Protein AF-A0A9Q1JI20-F1 (afdb_monomer)

Sequence (167 aa):
MIVIVDGPMIGRFIEDSEAFNRYADERLDLIEQNRTHQAKSNEFMPLDCEDCDENRSEVVDREKFRVELRAAMAATAEAIGKTPVNIVVDEGSLMMKVYEGEVKQIEKEKEEKMKKIEMTIRKCGDDQEGGREINGEIVGLKKVKKKRSMKFLNCCACSGKYYADNS

Foldseek 3Di:
DKDKDALVLLVVCLVPVVLLLVLLVVVLVVVVVVVVVVVVVPPPDDDDDPPPPDPPPPSPDSVVSSVVVSVVSNVVSVVRHGPIDMDDDDPPRSVVVSRVVVVVVVVVVVVVVVVVVVVVVVVVVVVPPPDDDDDDDDDDDDDDDDDDDDDDDDDDDDDDDDDDDDD

Structure (mmCIF, N/CA/C/O backbone):
data_AF-A0A9Q1JI20-F1
#
_entry.id   AF-A0A9Q1JI20-F1
#
loop_
_atom_site.group_PDB
_atom_site.id
_atom_site.type_symbol
_atom_site.label_atom_id
_atom_site.label_alt_id
_atom_site.label_comp_id
_atom_site.label_asym_id
_atom_site.label_entity_id
_atom_site.label_seq_id
_atom_site.pdbx_PDB_ins_code
_atom_site.Cartn_x
_atom_site.Cartn_y
_atom_site.Cartn_z
_atom_site.occupancy
_atom_site.B_iso_or_equiv
_atom_site.auth_seq_id
_atom_site.auth_comp_id
_atom_site.auth_asym_id
_atom_site.auth_atom_id
_atom_site.pdbx_PDB_model_num
ATOM 1 N N . MET A 1 1 ? 8.315 -13.079 6.064 1.00 85.88 1 MET A N 1
ATOM 2 C CA . MET A 1 1 ? 7.340 -13.043 7.181 1.00 85.88 1 MET A CA 1
ATOM 3 C C . MET A 1 1 ? 5.919 -13.004 6.614 1.00 85.88 1 MET A C 1
ATOM 5 O O . MET A 1 1 ? 5.761 -12.492 5.518 1.00 85.88 1 MET A O 1
ATOM 9 N N . ILE A 1 2 ? 4.900 -13.561 7.280 1.00 88.81 2 ILE A N 1
ATOM 10 C CA . ILE A 1 2 ? 3.504 -13.521 6.788 1.00 88.81 2 ILE A CA 1
ATOM 11 C C . ILE A 1 2 ? 2.729 -12.433 7.537 1.00 88.81 2 ILE A C 1
ATOM 13 O O . ILE A 1 2 ? 2.757 -12.411 8.765 1.00 88.81 2 ILE A O 1
ATOM 17 N N . VAL A 1 3 ? 2.030 -11.567 6.803 1.00 90.75 3 VAL A N 1
ATOM 18 C CA . VAL A 1 3 ? 1.106 -10.550 7.332 1.00 90.75 3 VAL A CA 1
ATOM 19 C C . VAL A 1 3 ? -0.292 -10.744 6.763 1.00 90.75 3 VAL A C 1
ATOM 21 O O . VAL A 1 3 ? -0.461 -11.336 5.697 1.00 90.75 3 VAL A O 1
ATOM 24 N N . ILE A 1 4 ? -1.291 -10.230 7.479 1.00 90.81 4 ILE A N 1
ATOM 25 C CA . ILE A 1 4 ? -2.681 -10.198 7.026 1.00 90.81 4 ILE A CA 1
ATOM 26 C C . ILE A 1 4 ? -2.981 -8.791 6.528 1.00 90.81 4 ILE A C 1
ATOM 28 O O . ILE A 1 4 ? -2.767 -7.827 7.257 1.00 90.81 4 ILE A O 1
ATOM 32 N N . VAL A 1 5 ? -3.480 -8.685 5.302 1.00 91.19 5 VAL A N 1
ATOM 33 C CA . VAL A 1 5 ? -3.789 -7.409 4.648 1.00 91.19 5 VAL A CA 1
ATOM 34 C C . VAL A 1 5 ? -5.214 -7.453 4.110 1.00 91.19 5 VAL A C 1
ATOM 36 O O . VAL A 1 5 ? -5.672 -8.503 3.663 1.00 91.19 5 VAL A O 1
ATOM 39 N N . ASP A 1 6 ? -5.918 -6.325 4.148 1.00 92.69 6 ASP A N 1
ATOM 40 C CA . ASP A 1 6 ? -7.214 -6.149 3.494 1.00 92.69 6 ASP A CA 1
ATOM 41 C C . ASP A 1 6 ? -7.188 -4.980 2.489 1.00 92.69 6 ASP A C 1
ATOM 43 O O . ASP A 1 6 ? -6.207 -4.247 2.354 1.00 92.69 6 ASP A O 1
ATOM 47 N N . GLY A 1 7 ? -8.262 -4.836 1.719 1.00 92.69 7 GLY A N 1
ATOM 48 C CA . GLY A 1 7 ? -8.423 -3.764 0.742 1.00 92.69 7 GLY A CA 1
ATOM 49 C C . GLY A 1 7 ? -8.370 -2.364 1.359 1.00 92.69 7 GLY A C 1
ATOM 50 O O . GLY A 1 7 ? -7.593 -1.542 0.874 1.00 92.69 7 GLY A O 1
ATOM 51 N N . PRO A 1 8 ? -9.133 -2.062 2.431 1.00 93.69 8 PRO A N 1
ATOM 52 C CA . PRO A 1 8 ? -9.043 -0.782 3.132 1.00 93.69 8 PRO A CA 1
ATOM 53 C C . PRO A 1 8 ? -7.620 -0.409 3.550 1.00 93.69 8 PRO A C 1
ATOM 55 O O . PRO A 1 8 ? -7.233 0.749 3.416 1.00 93.69 8 PRO A O 1
ATOM 58 N N . MET A 1 9 ? -6.835 -1.382 4.004 1.00 91.94 9 MET A N 1
ATOM 59 C CA . MET A 1 9 ? -5.444 -1.185 4.378 1.00 91.94 9 MET A CA 1
ATOM 60 C C . MET A 1 9 ? -4.572 -0.739 3.203 1.00 91.94 9 MET A C 1
ATOM 62 O O . MET A 1 9 ? -3.837 0.246 3.293 1.00 91.94 9 MET A O 1
ATOM 66 N N . ILE A 1 10 ? -4.689 -1.430 2.069 1.00 91.62 10 ILE A N 1
ATOM 67 C CA . ILE A 1 10 ? -3.988 -1.050 0.837 1.00 91.62 10 ILE A CA 1
ATOM 68 C C . ILE A 1 10 ? -4.472 0.327 0.358 1.00 91.62 10 ILE A C 1
ATOM 70 O O . ILE A 1 10 ? -3.662 1.147 -0.068 1.00 91.62 10 ILE A O 1
ATOM 74 N N . GLY A 1 11 ? -5.771 0.613 0.474 1.00 92.50 11 GLY A N 1
ATOM 75 C CA . GLY A 1 11 ? -6.355 1.913 0.142 1.00 92.50 11 GLY A CA 1
ATOM 76 C C . GLY A 1 11 ? -5.734 3.057 0.944 1.00 92.50 11 GLY A C 1
ATOM 77 O O . GLY A 1 11 ? -5.222 4.006 0.352 1.00 92.50 11 GLY A O 1
ATOM 78 N N . ARG A 1 12 ? -5.677 2.925 2.276 1.00 91.75 12 ARG A N 1
ATOM 79 C CA . ARG A 1 12 ? -5.034 3.912 3.164 1.00 91.75 12 ARG A CA 1
ATOM 80 C C . ARG A 1 12 ? -3.565 4.133 2.818 1.00 91.75 12 ARG A C 1
ATOM 82 O O . ARG A 1 12 ? -3.084 5.260 2.867 1.00 91.75 12 ARG A O 1
ATOM 89 N N . PHE A 1 13 ? -2.859 3.071 2.435 1.00 91.44 13 PHE A N 1
ATOM 90 C CA . PHE A 1 13 ? -1.479 3.187 1.981 1.00 91.44 13 PHE A CA 1
ATOM 91 C C . PHE A 1 13 ? -1.345 3.993 0.679 1.00 91.44 13 PHE A C 1
ATOM 93 O O . PHE A 1 13 ? -0.464 4.840 0.572 1.00 91.44 13 PHE A O 1
ATOM 100 N N . ILE A 1 14 ? -2.213 3.755 -0.305 1.00 93.31 14 ILE A N 1
ATOM 101 C CA . ILE A 1 14 ? -2.174 4.457 -1.598 1.00 93.31 14 ILE A CA 1
ATOM 102 C C . ILE A 1 14 ? -2.481 5.957 -1.448 1.00 93.31 14 ILE A C 1
ATOM 104 O O . ILE A 1 14 ? -1.940 6.781 -2.201 1.00 93.31 14 ILE A O 1
ATOM 108 N N . GLU A 1 15 ? -3.359 6.300 -0.503 1.00 92.69 15 GLU A N 1
ATOM 109 C CA . GLU A 1 15 ? -3.735 7.678 -0.170 1.00 92.69 15 GLU A CA 1
ATOM 110 C C . GLU A 1 15 ? -2.560 8.477 0.419 1.00 92.69 15 GLU A C 1
ATOM 112 O O . GLU A 1 15 ? -2.422 9.671 0.126 1.00 92.69 15 GLU A O 1
ATOM 117 N N . ASP A 1 16 ? -1.667 7.826 1.172 1.00 92.31 16 ASP A N 1
ATOM 118 C CA . ASP A 1 16 ? -0.405 8.416 1.625 1.00 92.31 16 ASP A CA 1
ATOM 119 C C . ASP A 1 16 ? 0.571 8.556 0.446 1.00 92.31 16 ASP A C 1
ATOM 121 O O . ASP A 1 16 ? 1.403 7.694 0.156 1.00 92.31 16 ASP A O 1
ATOM 125 N N . SER A 1 17 ? 0.455 9.679 -0.264 1.00 93.12 17 SER A N 1
ATOM 126 C CA . SER A 1 17 ? 1.249 9.946 -1.465 1.00 93.12 17 SER A CA 1
ATOM 127 C C . SER A 1 17 ? 2.754 9.994 -1.199 1.00 93.12 17 SER A C 1
ATOM 129 O O . SER A 1 17 ? 3.521 9.631 -2.085 1.00 93.12 17 SER A O 1
ATOM 131 N N . GLU A 1 18 ? 3.199 10.410 -0.011 1.00 91.62 18 GLU A N 1
ATOM 132 C CA . GLU A 1 18 ? 4.629 10.444 0.313 1.00 91.62 18 GLU A CA 1
ATOM 133 C C . GLU A 1 18 ? 5.174 9.022 0.481 1.00 91.62 18 GLU A C 1
ATOM 135 O O . GLU A 1 18 ? 6.158 8.648 -0.167 1.00 91.62 18 GLU A O 1
ATOM 140 N N . ALA A 1 19 ? 4.508 8.206 1.305 1.00 89.38 19 ALA A N 1
ATOM 141 C CA . ALA A 1 19 ? 4.909 6.821 1.522 1.00 89.38 19 ALA A CA 1
ATOM 142 C C . ALA A 1 19 ? 4.810 5.993 0.233 1.00 89.38 19 ALA A C 1
ATOM 144 O O . ALA A 1 19 ? 5.714 5.202 -0.058 1.00 89.38 19 ALA A O 1
ATOM 145 N N . PHE A 1 20 ? 3.748 6.201 -0.550 1.00 92.69 20 PHE A N 1
ATOM 146 C CA . PHE A 1 20 ? 3.534 5.531 -1.826 1.00 92.69 20 PHE A CA 1
ATOM 147 C C . PHE A 1 20 ? 4.600 5.902 -2.862 1.00 92.69 20 PHE A C 1
ATOM 149 O O . PHE A 1 20 ? 5.185 5.010 -3.473 1.00 92.69 20 PHE A O 1
ATOM 156 N N . ASN A 1 21 ? 4.898 7.193 -3.044 1.00 93.06 21 ASN A N 1
ATOM 157 C CA . ASN A 1 21 ? 5.887 7.624 -4.035 1.00 93.06 21 ASN A CA 1
ATOM 158 C C . ASN A 1 21 ? 7.282 7.093 -3.698 1.00 93.06 21 ASN A C 1
ATOM 160 O O . ASN A 1 21 ? 7.968 6.594 -4.586 1.00 93.06 21 ASN A O 1
ATOM 164 N N . ARG A 1 22 ? 7.667 7.113 -2.415 1.00 91.44 22 ARG A N 1
ATOM 165 C CA . ARG A 1 22 ? 8.935 6.522 -1.970 1.00 91.44 22 ARG A CA 1
ATOM 166 C C . ARG A 1 22 ? 8.998 5.024 -2.279 1.00 91.44 22 ARG A C 1
ATOM 168 O O . ARG A 1 22 ? 9.996 4.557 -2.814 1.00 91.44 22 ARG A O 1
ATOM 175 N N . TYR A 1 23 ? 7.930 4.280 -1.989 1.00 90.31 23 TYR A N 1
ATOM 176 C CA . TYR A 1 23 ? 7.842 2.855 -2.324 1.00 90.31 23 TYR A CA 1
ATOM 177 C C . TYR A 1 23 ? 7.945 2.593 -3.828 1.00 90.31 23 TYR A C 1
ATOM 179 O O . TYR A 1 23 ? 8.649 1.675 -4.247 1.00 90.31 23 TYR A O 1
ATOM 187 N N . ALA A 1 24 ? 7.239 3.384 -4.637 1.00 91.62 24 ALA A N 1
ATOM 188 C CA . ALA A 1 24 ? 7.257 3.254 -6.085 1.00 91.62 24 ALA A CA 1
ATOM 189 C C . ALA A 1 24 ? 8.669 3.492 -6.637 1.00 91.62 24 ALA A C 1
ATOM 191 O O . ALA A 1 24 ? 9.152 2.694 -7.437 1.00 91.62 24 ALA A O 1
ATOM 192 N N . ASP A 1 25 ? 9.355 4.530 -6.159 1.00 91.38 25 ASP A N 1
ATOM 193 C CA . ASP A 1 25 ? 10.718 4.842 -6.584 1.00 91.38 25 ASP A CA 1
ATOM 194 C C . ASP A 1 25 ? 11.703 3.735 -6.186 1.00 91.38 25 ASP A C 1
ATOM 196 O O . ASP A 1 25 ? 12.430 3.235 -7.041 1.00 91.38 25 ASP A O 1
ATOM 200 N N . GLU A 1 26 ? 11.668 3.282 -4.927 1.00 89.50 26 GLU A N 1
ATOM 201 C CA . GLU A 1 26 ? 12.497 2.165 -4.447 1.00 89.50 26 GLU A CA 1
ATOM 202 C C . GLU A 1 26 ? 12.251 0.892 -5.271 1.00 89.50 26 GLU A C 1
ATOM 204 O O . GLU A 1 26 ? 13.182 0.165 -5.628 1.00 89.50 26 GLU A O 1
ATOM 209 N N . ARG A 1 27 ? 10.985 0.605 -5.602 1.00 88.81 27 ARG A N 1
ATOM 210 C CA . ARG A 1 27 ? 10.629 -0.576 -6.390 1.00 88.81 27 ARG A CA 1
ATOM 211 C C . ARG A 1 27 ? 11.113 -0.464 -7.830 1.00 88.81 27 ARG A C 1
ATOM 213 O O . ARG A 1 27 ? 11.550 -1.473 -8.386 1.00 88.81 27 ARG A O 1
ATOM 220 N N . LEU A 1 28 ? 11.036 0.726 -8.417 1.00 90.19 28 LEU A N 1
ATOM 221 C CA . LEU A 1 28 ? 11.516 0.981 -9.766 1.00 90.19 28 LEU A CA 1
ATOM 222 C C . LEU A 1 28 ? 13.039 0.851 -9.844 1.00 90.19 28 LEU A C 1
ATOM 224 O O . LEU A 1 28 ? 13.531 0.157 -10.731 1.00 90.19 28 LEU A O 1
ATOM 228 N N . ASP A 1 29 ? 13.767 1.396 -8.869 1.00 88.25 29 ASP A N 1
ATOM 229 C CA . ASP A 1 29 ? 15.228 1.290 -8.795 1.00 88.25 29 ASP A CA 1
ATOM 230 C C . ASP A 1 29 ? 15.682 -0.183 -8.758 1.00 88.25 29 ASP A C 1
ATOM 232 O O . ASP A 1 29 ? 16.620 -0.573 -9.455 1.00 88.25 29 ASP A O 1
ATOM 236 N N . LEU A 1 30 ? 14.977 -1.040 -8.007 1.00 84.38 30 LEU A N 1
ATOM 237 C CA . LEU A 1 30 ? 15.242 -2.486 -7.978 1.00 84.38 30 LEU A CA 1
ATOM 238 C C . LEU A 1 30 ? 14.984 -3.168 -9.333 1.00 84.38 30 LEU A C 1
ATOM 240 O O . LEU A 1 30 ? 15.706 -4.092 -9.715 1.00 84.38 30 LEU A O 1
ATOM 244 N N . ILE A 1 31 ? 13.947 -2.747 -10.062 1.00 85.00 31 ILE A N 1
ATOM 245 C CA . ILE A 1 31 ? 13.627 -3.285 -11.393 1.00 85.00 31 ILE A CA 1
ATOM 246 C C . ILE A 1 31 ? 14.697 -2.862 -12.408 1.00 85.00 31 ILE A C 1
ATOM 248 O O . ILE A 1 31 ? 15.160 -3.694 -13.193 1.00 85.00 31 ILE A O 1
ATOM 252 N N . GLU A 1 32 ? 15.120 -1.599 -12.374 1.00 83.25 32 GLU A N 1
ATOM 253 C CA . GLU A 1 32 ? 16.170 -1.063 -13.244 1.00 83.25 32 GLU A CA 1
ATOM 254 C C . GLU A 1 32 ? 17.520 -1.748 -12.988 1.00 83.25 32 GLU A C 1
ATOM 256 O O . GLU A 1 32 ? 18.173 -2.198 -13.934 1.00 83.25 32 GLU A O 1
ATOM 261 N N . GLN A 1 33 ? 17.903 -1.938 -11.720 1.00 79.50 33 GLN A N 1
ATOM 262 C CA . GLN A 1 33 ? 19.112 -2.684 -11.357 1.00 79.50 33 GLN A CA 1
ATOM 263 C C . GLN A 1 33 ? 19.078 -4.116 -11.907 1.00 79.50 33 GLN A C 1
ATOM 265 O O . GLN A 1 33 ? 20.016 -4.536 -12.585 1.00 79.50 33 GLN A O 1
ATOM 270 N N . ASN A 1 34 ? 17.978 -4.851 -11.725 1.00 74.50 34 ASN A N 1
ATOM 271 C CA . ASN A 1 34 ? 17.864 -6.220 -12.238 1.00 74.50 34 ASN A CA 1
ATOM 272 C C . ASN A 1 34 ? 17.947 -6.300 -13.773 1.00 74.50 34 ASN A C 1
ATOM 274 O O . ASN A 1 34 ? 18.604 -7.200 -14.303 1.00 74.50 34 ASN A O 1
ATOM 278 N N . ARG A 1 35 ? 17.354 -5.343 -14.500 1.00 70.25 35 ARG A N 1
ATOM 279 C CA . ARG A 1 35 ? 17.467 -5.268 -15.969 1.00 70.25 35 ARG A CA 1
ATOM 280 C C . ARG A 1 35 ? 18.911 -5.074 -16.427 1.00 70.25 35 ARG A C 1
ATOM 282 O O . ARG A 1 35 ? 19.358 -5.753 -17.351 1.00 70.25 35 ARG A O 1
ATOM 289 N N . THR A 1 36 ? 19.666 -4.205 -15.754 1.00 62.22 36 THR A N 1
ATOM 290 C CA . THR A 1 36 ? 21.077 -3.958 -16.105 1.00 62.22 36 THR A CA 1
ATOM 291 C C . THR A 1 36 ? 21.972 -5.179 -15.865 1.00 62.22 36 THR A C 1
ATOM 293 O O . THR A 1 36 ? 22.994 -5.333 -16.533 1.00 62.22 36 THR A O 1
ATOM 296 N N . HIS A 1 37 ? 21.594 -6.073 -14.945 1.00 58.28 37 HIS A N 1
ATOM 297 C CA . HIS A 1 37 ? 22.319 -7.316 -14.676 1.00 58.28 37 HIS A CA 1
ATOM 298 C C . HIS A 1 37 ? 21.982 -8.412 -15.699 1.00 58.28 37 HIS A C 1
ATOM 300 O O . HIS A 1 37 ? 22.884 -9.119 -16.146 1.00 58.28 37 HIS A O 1
ATOM 306 N N . GLN A 1 38 ? 20.718 -8.518 -16.125 1.00 54.38 38 GLN A N 1
ATOM 307 C CA . GLN A 1 38 ? 20.283 -9.502 -17.125 1.00 54.38 38 GLN A CA 1
ATOM 308 C C . GLN A 1 38 ? 20.857 -9.214 -18.525 1.00 54.38 38 GLN A C 1
ATOM 310 O O . GLN A 1 38 ? 21.182 -10.141 -19.265 1.00 54.38 38 GLN A O 1
ATOM 315 N N . ALA A 1 39 ? 21.071 -7.936 -18.863 1.00 55.97 39 ALA A N 1
ATOM 316 C CA . ALA A 1 39 ? 21.760 -7.542 -20.093 1.00 55.97 39 ALA A CA 1
ATOM 317 C C . ALA A 1 39 ? 23.236 -7.992 -20.124 1.00 55.97 39 ALA A C 1
ATOM 319 O O . ALA A 1 39 ? 23.748 -8.342 -21.181 1.00 55.97 39 ALA A O 1
ATOM 320 N N . LYS A 1 40 ? 23.913 -8.047 -18.967 1.00 56.72 40 LYS A N 1
ATOM 321 C CA . LYS A 1 40 ? 25.327 -8.457 -18.868 1.00 56.72 40 LYS A CA 1
ATOM 322 C C . LYS A 1 40 ? 25.524 -9.974 -18.917 1.00 56.72 40 LYS A C 1
ATOM 324 O O . LYS A 1 40 ? 26.571 -10.433 -19.354 1.00 56.72 40 LYS A O 1
ATOM 329 N N . SER A 1 41 ? 24.537 -10.769 -18.496 1.00 54.06 41 SER A N 1
ATOM 330 C CA . SER A 1 41 ? 24.620 -12.238 -18.579 1.00 54.06 41 SER A CA 1
ATOM 331 C C . SER A 1 41 ? 24.382 -12.791 -19.988 1.00 54.06 41 SER A C 1
ATOM 333 O O . SER A 1 41 ? 24.705 -13.948 -20.237 1.00 54.06 41 SER A O 1
ATOM 335 N N . ASN A 1 42 ? 23.842 -11.976 -20.901 1.00 51.56 42 ASN A N 1
ATOM 336 C CA . ASN A 1 42 ? 23.542 -12.360 -22.282 1.00 51.56 42 ASN A CA 1
ATOM 337 C C . ASN A 1 42 ? 24.612 -11.936 -23.307 1.00 51.56 42 ASN A C 1
ATOM 339 O O . ASN A 1 42 ? 24.410 -12.132 -24.500 1.00 51.56 42 ASN A O 1
ATOM 343 N N . GLU A 1 43 ? 25.783 -11.443 -22.883 1.00 54.78 43 GLU A N 1
ATOM 344 C CA . GLU A 1 43 ? 26.915 -11.177 -23.797 1.00 54.78 43 GLU A CA 1
ATOM 345 C C . GLU A 1 43 ? 27.531 -12.455 -24.417 1.00 54.78 43 GLU A C 1
ATOM 347 O O . GLU A 1 43 ? 28.464 -12.370 -25.214 1.00 54.78 43 GLU A O 1
ATOM 352 N N . PHE A 1 44 ? 26.997 -13.646 -24.112 1.00 60.34 44 PHE A N 1
ATOM 353 C CA . PHE A 1 44 ? 27.389 -14.920 -24.723 1.00 60.34 44 PHE A CA 1
ATOM 354 C C . PHE A 1 44 ? 26.248 -15.590 -25.513 1.00 60.34 44 PHE A C 1
ATOM 356 O O . PHE A 1 44 ? 25.918 -16.748 -25.275 1.00 60.34 44 PHE A O 1
ATOM 363 N N . MET A 1 45 ? 25.657 -14.890 -26.487 1.00 52.78 45 MET A N 1
ATOM 364 C CA . MET A 1 45 ? 25.275 -15.534 -27.755 1.00 52.78 45 MET A CA 1
ATOM 365 C C . MET A 1 45 ? 25.062 -14.516 -28.890 1.00 52.78 45 MET A C 1
ATOM 367 O O . MET A 1 45 ? 24.221 -13.629 -28.741 1.00 52.78 45 MET A O 1
ATOM 371 N N . PRO A 1 46 ? 25.794 -14.632 -30.019 1.00 60.47 46 PRO A N 1
ATOM 372 C CA . PRO A 1 46 ? 25.609 -13.767 -31.176 1.00 60.47 46 PRO A CA 1
ATOM 373 C C . PRO A 1 46 ? 25.059 -14.502 -32.415 1.00 60.47 46 PRO A C 1
ATOM 375 O O . PRO A 1 46 ? 25.262 -15.704 -32.577 1.00 60.47 46 PRO A O 1
ATOM 378 N N . LEU A 1 47 ? 24.533 -13.670 -33.325 1.00 52.19 47 LEU A N 1
ATOM 379 C CA . LEU A 1 47 ? 24.144 -13.899 -34.726 1.00 52.19 47 LEU A CA 1
ATOM 380 C C . LEU A 1 47 ? 22.799 -14.626 -34.897 1.00 52.19 47 LEU A C 1
ATOM 382 O O . LEU A 1 47 ? 22.633 -15.740 -34.429 1.00 52.19 47 LEU A O 1
ATOM 386 N N . ASP A 1 48 ? 21.868 -13.958 -35.584 1.00 55.38 48 ASP A N 1
ATOM 387 C CA . ASP A 1 48 ? 20.504 -14.397 -35.939 1.00 55.38 48 ASP A CA 1
ATOM 388 C C . ASP A 1 48 ? 19.390 -13.950 -34.969 1.00 55.38 48 ASP A C 1
ATOM 390 O O . ASP A 1 48 ? 18.538 -14.731 -34.554 1.00 55.38 48 ASP A O 1
ATOM 394 N N . CYS A 1 49 ? 19.343 -12.652 -34.654 1.00 53.56 49 CYS A N 1
ATOM 395 C CA . CYS A 1 49 ? 18.109 -12.012 -34.189 1.00 53.56 49 CYS A CA 1
ATOM 396 C C . CYS A 1 49 ? 17.747 -10.850 -35.122 1.00 53.56 49 CYS A C 1
ATOM 398 O O . CYS A 1 49 ? 18.096 -9.703 -34.850 1.00 53.56 49 CYS A O 1
ATOM 400 N N . GLU A 1 50 ? 17.062 -11.146 -36.227 1.00 55.91 50 GLU A N 1
ATOM 401 C CA . GLU A 1 50 ? 16.475 -10.121 -37.108 1.00 55.91 50 GLU A CA 1
ATOM 402 C C . GLU A 1 50 ? 15.209 -9.481 -36.500 1.00 55.91 50 GLU A C 1
ATOM 404 O O . GLU A 1 50 ? 14.807 -8.409 -36.937 1.00 55.91 50 GLU A O 1
ATOM 409 N N . ASP A 1 51 ? 14.672 -10.066 -35.419 1.00 53.81 51 ASP A N 1
ATOM 410 C CA . ASP A 1 51 ? 13.502 -9.583 -34.667 1.00 53.81 51 ASP A CA 1
ATOM 411 C C . ASP A 1 51 ? 13.825 -9.286 -33.188 1.00 53.81 51 ASP A C 1
ATOM 413 O O . ASP A 1 51 ? 12.971 -9.431 -32.310 1.00 53.81 51 ASP A O 1
ATOM 417 N N . CYS A 1 52 ? 15.066 -8.899 -32.860 1.00 54.03 52 CYS A N 1
ATOM 418 C CA . CYS A 1 52 ? 15.316 -8.260 -31.564 1.00 54.03 52 CYS A CA 1
ATOM 419 C C . CYS A 1 52 ? 14.665 -6.878 -31.601 1.00 54.03 52 CYS A C 1
ATOM 421 O O . CYS A 1 52 ? 15.338 -5.882 -31.879 1.00 54.03 52 CYS A O 1
ATOM 423 N N . ASP A 1 53 ? 13.350 -6.872 -31.372 1.00 54.81 53 ASP A N 1
ATOM 424 C CA . ASP A 1 53 ? 12.505 -5.698 -31.247 1.00 54.81 53 ASP A CA 1
ATOM 425 C C . ASP A 1 53 ? 13.284 -4.649 -30.471 1.00 54.81 53 ASP A C 1
ATOM 427 O O . ASP A 1 53 ? 13.789 -4.896 -29.369 1.00 54.81 53 ASP A O 1
ATOM 431 N N . GLU A 1 54 ? 13.471 -3.528 -31.156 1.00 51.50 54 GLU A N 1
ATOM 432 C CA . GLU A 1 54 ? 14.345 -2.436 -30.798 1.00 51.50 54 GLU A CA 1
ATOM 433 C C . GLU A 1 54 ? 14.302 -2.219 -29.293 1.00 51.50 54 GLU A C 1
ATOM 435 O O . GLU A 1 54 ? 13.257 -1.903 -28.721 1.00 51.50 54 GLU A O 1
ATOM 440 N N . ASN A 1 55 ? 15.459 -2.399 -28.656 1.00 50.47 55 ASN A N 1
ATOM 441 C CA . ASN A 1 55 ? 15.715 -1.972 -27.295 1.00 50.47 55 ASN A CA 1
ATOM 442 C C . ASN A 1 55 ? 15.423 -0.466 -27.177 1.00 50.47 55 ASN A C 1
ATOM 444 O O . ASN A 1 55 ? 16.333 0.358 -27.093 1.00 50.47 55 ASN A O 1
ATOM 448 N N . ARG A 1 56 ? 14.149 -0.089 -27.063 1.00 48.88 56 ARG A N 1
ATOM 449 C CA . ARG A 1 56 ? 13.737 1.077 -26.303 1.00 48.88 56 ARG A CA 1
ATOM 450 C C . ARG A 1 56 ? 13.940 0.710 -24.847 1.00 48.88 56 ARG A C 1
ATOM 452 O O . ARG A 1 56 ? 13.005 0.485 -24.085 1.00 48.88 56 ARG A O 1
ATOM 459 N N . SER A 1 57 ? 15.208 0.710 -24.452 1.00 56.81 57 SER A N 1
ATOM 460 C CA . SER A 1 57 ? 15.611 1.075 -23.101 1.00 56.81 57 SER A CA 1
ATOM 461 C C . SER A 1 57 ? 15.255 2.554 -22.886 1.00 56.81 57 SER A C 1
ATOM 463 O O . SER A 1 57 ? 16.118 3.390 -22.624 1.00 56.81 57 SER A O 1
ATOM 465 N N . GLU A 1 58 ? 13.981 2.907 -23.057 1.00 61.34 58 GLU A N 1
ATOM 466 C CA . GLU A 1 58 ? 13.445 4.137 -22.515 1.00 61.34 58 GLU A CA 1
ATOM 467 C C . GLU A 1 58 ? 13.445 3.922 -21.007 1.00 61.34 58 GLU A C 1
ATOM 469 O O . GLU A 1 58 ? 12.798 3.009 -20.487 1.00 61.34 58 GLU A O 1
ATOM 474 N N . VAL A 1 59 ? 14.263 4.723 -20.322 1.00 60.56 59 VAL A N 1
ATOM 475 C CA . VAL A 1 59 ? 14.187 4.913 -18.874 1.00 60.56 59 VAL A CA 1
ATOM 476 C C . VAL A 1 59 ? 12.708 5.004 -18.525 1.00 60.56 59 VAL A C 1
ATOM 478 O O . VAL A 1 59 ? 11.986 5.812 -19.112 1.00 60.56 59 VAL A O 1
ATOM 481 N N . VAL A 1 60 ? 12.241 4.118 -17.647 1.00 71.25 60 VAL A N 1
ATOM 482 C CA . VAL A 1 60 ? 10.826 4.093 -17.298 1.00 71.25 60 VAL A CA 1
ATOM 483 C C . VAL A 1 60 ? 10.526 5.427 -16.627 1.00 71.25 60 VAL A C 1
ATOM 485 O O . VAL A 1 60 ? 11.110 5.756 -15.595 1.00 71.25 60 VAL A O 1
ATOM 488 N N . ASP A 1 61 ? 9.645 6.218 -17.236 1.00 84.44 61 ASP A N 1
ATOM 489 C CA . ASP A 1 61 ? 9.202 7.478 -16.652 1.00 84.44 61 ASP A CA 1
ATOM 490 C C . ASP A 1 61 ? 8.632 7.198 -15.253 1.00 84.44 61 ASP A C 1
ATOM 492 O O . ASP A 1 61 ? 7.666 6.441 -15.092 1.00 84.44 61 ASP A O 1
ATOM 496 N N . ARG A 1 62 ? 9.269 7.782 -14.230 1.00 89.75 62 ARG A N 1
ATOM 497 C CA . ARG A 1 62 ? 8.932 7.529 -12.824 1.00 89.75 62 ARG A CA 1
ATOM 498 C C . ARG A 1 62 ? 7.498 7.928 -12.509 1.00 89.75 62 ARG A C 1
ATOM 500 O O . ARG A 1 62 ? 6.827 7.249 -11.738 1.00 89.75 62 ARG A O 1
ATOM 507 N N . GLU A 1 63 ? 7.014 9.006 -13.115 1.00 89.94 63 GLU A N 1
ATOM 508 C CA . GLU A 1 63 ? 5.663 9.493 -12.878 1.00 89.94 63 GLU A CA 1
ATOM 509 C C . GLU A 1 63 ? 4.634 8.566 -13.520 1.00 89.94 63 GLU A C 1
ATOM 511 O O . GLU A 1 63 ? 3.66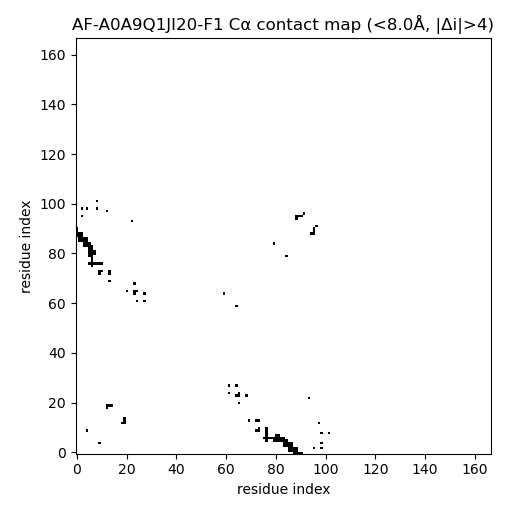4 8.169 -12.872 1.00 89.94 63 GLU A O 1
ATOM 516 N N . LYS A 1 64 ? 4.892 8.116 -14.752 1.00 89.81 64 LYS A N 1
ATOM 517 C CA . LYS A 1 64 ? 4.056 7.102 -15.404 1.00 89.81 64 LYS A CA 1
ATOM 518 C C . LYS A 1 64 ? 3.999 5.813 -14.581 1.00 89.81 64 LYS A C 1
ATOM 520 O O . LYS A 1 64 ? 2.912 5.282 -14.357 1.00 89.81 64 LYS A O 1
ATOM 525 N N . PHE A 1 65 ? 5.144 5.347 -14.080 1.00 91.88 65 PHE A N 1
ATOM 526 C CA . PHE A 1 65 ? 5.211 4.158 -13.232 1.00 91.88 65 PHE A CA 1
ATOM 527 C C . PHE A 1 65 ? 4.384 4.315 -11.954 1.00 91.88 65 PHE A C 1
ATOM 529 O O . PHE A 1 65 ? 3.616 3.420 -11.606 1.00 91.88 65 PHE A O 1
ATOM 536 N N . ARG A 1 66 ? 4.485 5.461 -11.271 1.00 93.69 66 ARG A N 1
ATOM 537 C CA . ARG A 1 66 ? 3.693 5.748 -10.066 1.00 93.69 66 ARG A CA 1
ATOM 538 C C . ARG A 1 66 ? 2.196 5.720 -10.352 1.00 93.69 66 ARG A C 1
ATOM 540 O O . ARG A 1 66 ? 1.455 5.115 -9.581 1.00 93.69 66 ARG A O 1
ATOM 547 N N . VAL A 1 67 ? 1.752 6.344 -11.445 1.00 94.69 67 VAL A N 1
ATOM 548 C CA . VAL A 1 67 ? 0.333 6.371 -11.837 1.00 94.69 67 VAL A CA 1
ATOM 549 C C . VAL A 1 67 ? -0.185 4.961 -12.125 1.00 94.69 67 VAL A C 1
ATOM 551 O O . VAL A 1 67 ? -1.233 4.577 -11.603 1.00 94.69 67 VAL A O 1
ATOM 554 N N . GLU A 1 68 ? 0.554 4.168 -12.901 1.00 93.88 68 GLU A N 1
ATOM 555 C CA . GLU A 1 68 ? 0.166 2.792 -13.234 1.00 93.88 68 GLU A CA 1
ATOM 556 C C . GLU A 1 68 ? 0.175 1.878 -12.004 1.00 93.88 68 GLU A C 1
ATOM 558 O O . GLU A 1 68 ? -0.791 1.151 -11.762 1.00 93.88 68 GLU A O 1
ATOM 563 N N . LEU A 1 69 ? 1.223 1.954 -11.180 1.00 94.06 69 LEU A N 1
ATOM 564 C CA . LEU A 1 69 ? 1.328 1.177 -9.948 1.00 94.06 69 LEU A CA 1
ATOM 565 C C . LEU A 1 69 ? 0.196 1.532 -8.979 1.00 94.06 69 LEU A C 1
ATOM 567 O O . LEU A 1 69 ? -0.414 0.642 -8.386 1.00 94.06 69 LEU A O 1
ATOM 571 N N . ARG A 1 70 ? -0.133 2.821 -8.856 1.00 95.38 70 ARG A N 1
ATOM 572 C CA . ARG A 1 70 ? -1.235 3.302 -8.017 1.00 95.38 70 ARG A CA 1
ATOM 573 C C . ARG A 1 70 ? -2.563 2.726 -8.489 1.00 95.38 70 ARG A C 1
ATOM 575 O O . ARG A 1 70 ? -3.318 2.206 -7.670 1.00 95.38 70 ARG A O 1
ATOM 582 N N . ALA A 1 71 ? -2.833 2.781 -9.791 1.00 96.31 71 ALA A N 1
ATOM 583 C CA . ALA A 1 71 ? -4.051 2.225 -10.369 1.00 96.31 71 ALA A CA 1
ATOM 584 C C . ALA A 1 71 ? -4.149 0.706 -10.140 1.00 96.31 71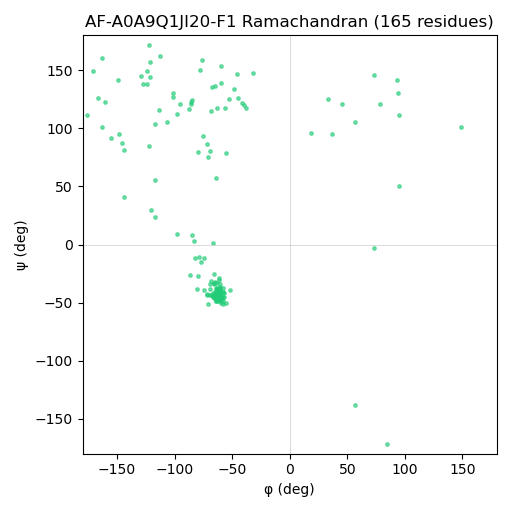 ALA A C 1
ATOM 586 O O . ALA A 1 71 ? -5.193 0.211 -9.717 1.00 96.31 71 ALA A O 1
ATOM 587 N N . ALA A 1 72 ? -3.053 -0.031 -10.343 1.00 94.75 72 ALA A N 1
ATOM 588 C CA . ALA A 1 72 ? -3.008 -1.475 -10.124 1.00 94.75 72 ALA A CA 1
ATOM 589 C C . ALA A 1 72 ? -3.254 -1.854 -8.654 1.00 94.75 72 ALA A C 1
ATOM 591 O O . ALA A 1 72 ? -4.030 -2.767 -8.357 1.00 94.75 72 ALA A O 1
ATOM 592 N N . MET A 1 73 ? -2.630 -1.139 -7.715 1.00 93.44 73 MET A N 1
ATOM 593 C CA . MET A 1 73 ? -2.820 -1.391 -6.286 1.00 93.44 73 MET A CA 1
ATOM 594 C C . MET A 1 73 ? -4.223 -0.995 -5.820 1.00 93.44 73 MET A C 1
ATOM 596 O O . MET A 1 73 ? -4.795 -1.696 -4.990 1.00 93.44 73 MET A O 1
ATOM 600 N N . ALA A 1 74 ? -4.814 0.060 -6.388 1.00 95.81 74 ALA A N 1
ATOM 601 C CA . ALA A 1 74 ? -6.192 0.452 -6.098 1.00 95.81 74 ALA A CA 1
ATOM 602 C C . ALA A 1 74 ? -7.193 -0.609 -6.579 1.00 95.81 74 ALA A C 1
ATOM 604 O O . ALA A 1 74 ? -8.058 -1.029 -5.814 1.00 95.81 74 ALA A O 1
ATOM 605 N N . ALA A 1 75 ? -7.023 -1.118 -7.803 1.00 96.62 75 ALA A N 1
ATOM 606 C CA . ALA A 1 75 ? -7.832 -2.225 -8.312 1.00 96.62 75 ALA A CA 1
ATOM 607 C C . ALA A 1 75 ? -7.671 -3.490 -7.450 1.00 96.62 75 ALA A C 1
ATOM 609 O O . ALA A 1 75 ? -8.636 -4.205 -7.188 1.00 96.62 75 ALA A O 1
ATOM 610 N N . THR A 1 76 ? -6.458 -3.747 -6.953 1.00 92.62 76 THR A N 1
ATOM 611 C CA . THR A 1 76 ? -6.188 -4.858 -6.028 1.00 92.62 76 THR A CA 1
ATOM 612 C C . THR A 1 76 ? -6.902 -4.659 -4.689 1.00 92.62 76 THR A C 1
ATOM 614 O O . THR A 1 76 ? -7.509 -5.595 -4.171 1.00 92.62 76 THR A O 1
ATOM 617 N N . ALA A 1 77 ? -6.875 -3.442 -4.142 1.00 94.06 77 ALA A N 1
ATOM 618 C CA . ALA A 1 77 ? -7.587 -3.093 -2.918 1.00 94.06 77 ALA A CA 1
ATOM 619 C C . ALA A 1 77 ? -9.102 -3.307 -3.066 1.00 94.06 77 ALA A C 1
ATOM 621 O O . ALA A 1 77 ? -9.739 -3.870 -2.175 1.00 94.06 77 ALA A O 1
ATOM 622 N N . GLU A 1 78 ? -9.672 -2.917 -4.207 1.00 95.19 78 GLU A N 1
ATOM 623 C CA . GLU A 1 78 ? -11.082 -3.148 -4.523 1.00 95.19 78 GLU A CA 1
ATOM 624 C C . GLU A 1 78 ? -11.402 -4.644 -4.655 1.00 95.19 78 GLU A C 1
ATOM 626 O O . GLU A 1 78 ? -12.367 -5.122 -4.058 1.00 95.19 78 GLU A O 1
ATOM 631 N N . ALA A 1 79 ? -10.562 -5.397 -5.371 1.00 93.69 79 ALA A N 1
ATOM 632 C CA . ALA A 1 79 ? -10.749 -6.829 -5.589 1.00 93.69 79 ALA A CA 1
ATOM 633 C C . ALA A 1 79 ? -10.684 -7.647 -4.288 1.00 93.69 79 ALA A C 1
ATOM 635 O O . ALA A 1 79 ? -11.451 -8.593 -4.109 1.00 93.69 79 ALA A O 1
ATOM 636 N N . ILE A 1 80 ? -9.784 -7.284 -3.370 1.00 93.06 80 ILE A N 1
ATOM 637 C CA . ILE A 1 80 ? -9.669 -7.919 -2.048 1.00 93.06 80 ILE A CA 1
ATOM 638 C C . ILE A 1 80 ? -10.828 -7.474 -1.137 1.00 93.06 80 ILE A C 1
ATOM 640 O O . ILE A 1 80 ? -11.393 -8.273 -0.379 1.00 9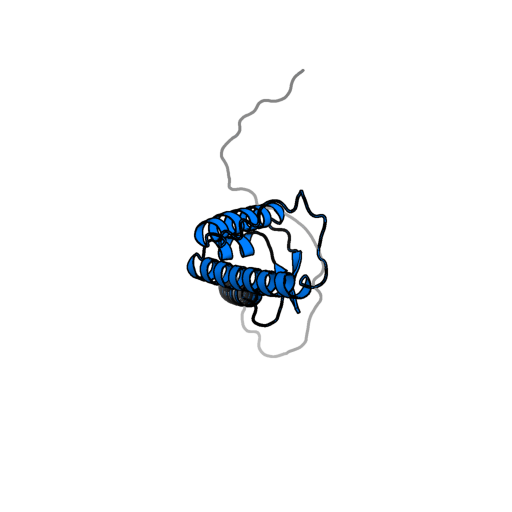3.06 80 ILE A O 1
ATOM 644 N N . GLY A 1 81 ? -11.214 -6.198 -1.213 1.00 93.12 81 GLY A N 1
ATOM 645 C CA . GLY A 1 81 ? -12.278 -5.620 -0.403 1.00 93.12 81 GLY A CA 1
ATOM 646 C C . GLY A 1 81 ? -12.009 -5.788 1.094 1.00 93.12 81 GLY A C 1
ATOM 647 O O . GLY A 1 81 ? -10.892 -5.627 1.568 1.00 93.12 81 GLY A O 1
ATOM 648 N N . LYS A 1 82 ? -13.032 -6.139 1.875 1.00 92.00 82 LYS A N 1
ATOM 649 C CA . LYS A 1 82 ? -12.893 -6.365 3.330 1.00 92.00 82 LYS A CA 1
ATOM 650 C C . LYS A 1 82 ? -12.439 -7.784 3.687 1.00 92.00 82 LYS A C 1
ATOM 652 O O . LYS A 1 82 ? -12.507 -8.167 4.853 1.00 92.00 82 LYS A O 1
ATOM 657 N N . THR A 1 83 ? -12.056 -8.584 2.695 1.00 91.31 83 THR A N 1
ATOM 658 C CA . THR A 1 83 ? -11.651 -9.970 2.921 1.00 91.31 83 THR A CA 1
ATOM 659 C C . THR A 1 83 ? -10.160 -10.000 3.244 1.00 91.31 83 THR A C 1
ATOM 661 O O . THR A 1 83 ? -9.363 -9.633 2.386 1.00 91.31 83 THR A O 1
ATOM 664 N N . PRO A 1 84 ? -9.748 -10.427 4.448 1.00 90.50 84 PRO A N 1
ATOM 665 C CA . PRO A 1 84 ? -8.335 -10.491 4.794 1.00 90.50 84 PRO A CA 1
ATOM 666 C C . PRO A 1 84 ? -7.615 -11.564 3.970 1.00 90.50 84 PRO A C 1
ATOM 668 O O . PRO A 1 84 ? -8.099 -12.692 3.845 1.00 90.50 84 PRO A O 1
ATOM 671 N N . VAL A 1 85 ? -6.432 -11.231 3.456 1.00 92.06 85 VAL A N 1
ATOM 672 C CA . VAL A 1 85 ? -5.551 -12.144 2.720 1.00 92.06 85 VAL A CA 1
ATOM 673 C C . VAL A 1 85 ? -4.187 -12.253 3.395 1.00 92.06 85 VAL A C 1
ATOM 675 O O . VAL A 1 85 ? -3.666 -11.284 3.945 1.00 92.06 85 VAL A O 1
ATOM 678 N N . ASN A 1 86 ? -3.601 -13.450 3.348 1.00 92.56 86 ASN A N 1
ATOM 679 C CA . ASN A 1 86 ? -2.250 -13.693 3.847 1.00 92.56 86 ASN A CA 1
ATOM 680 C C . ASN A 1 86 ? -1.233 -13.339 2.761 1.00 92.56 86 ASN A C 1
ATOM 682 O O . ASN A 1 86 ? -1.284 -13.901 1.667 1.00 92.56 86 ASN A O 1
ATOM 686 N N . ILE A 1 87 ? -0.289 -12.459 3.076 1.00 89.19 87 ILE A N 1
ATOM 687 C CA . ILE A 1 87 ? 0.764 -12.023 2.157 1.00 89.19 87 ILE A CA 1
ATOM 688 C C . ILE A 1 87 ? 2.121 -12.282 2.802 1.00 89.19 87 ILE A C 1
ATOM 690 O O . ILE A 1 87 ? 2.317 -12.040 3.993 1.00 89.19 87 ILE A O 1
ATOM 694 N N . VAL A 1 88 ? 3.072 -12.779 2.013 1.00 90.12 88 VAL A N 1
ATOM 695 C CA . VAL A 1 88 ? 4.469 -12.885 2.436 1.00 90.12 88 VAL A CA 1
ATOM 696 C C . VAL A 1 88 ? 5.156 -11.555 2.151 1.00 90.12 88 VAL A C 1
ATOM 698 O O . VAL A 1 88 ? 5.173 -11.096 1.013 1.00 90.12 88 VAL A O 1
ATOM 701 N N . VAL A 1 89 ? 5.719 -10.947 3.188 1.00 88.31 89 VAL A N 1
ATOM 702 C CA . VAL A 1 89 ? 6.474 -9.696 3.114 1.00 88.31 89 VAL A CA 1
ATOM 703 C C . VAL A 1 89 ? 7.874 -9.879 3.686 1.00 88.31 89 VAL A C 1
ATOM 705 O O . VAL A 1 89 ? 8.090 -10.672 4.614 1.00 88.31 89 VAL A O 1
ATOM 708 N N . ASP A 1 90 ? 8.816 -9.121 3.137 1.00 87.38 90 ASP A N 1
ATOM 709 C CA . ASP A 1 90 ? 10.183 -9.055 3.640 1.00 87.38 90 ASP A CA 1
ATOM 710 C C . ASP A 1 90 ? 10.267 -8.174 4.889 1.00 87.38 90 ASP A C 1
AT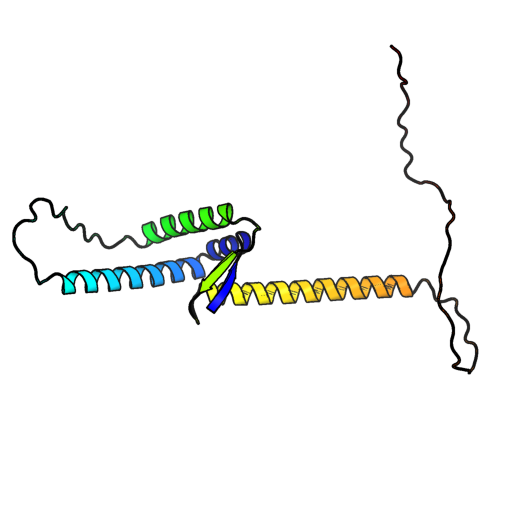OM 712 O O . ASP A 1 90 ? 9.498 -7.219 5.070 1.00 87.38 90 ASP A O 1
ATOM 716 N N . GLU A 1 91 ? 11.216 -8.501 5.761 1.00 84.88 91 GLU A N 1
ATOM 717 C CA . GLU A 1 91 ? 11.489 -7.723 6.967 1.00 84.88 91 GLU A CA 1
ATOM 718 C C . GLU A 1 91 ? 11.998 -6.325 6.602 1.00 84.88 91 GLU A C 1
ATOM 720 O O . GLU A 1 91 ? 12.804 -6.149 5.691 1.00 84.88 91 GLU A O 1
ATOM 725 N N . GLY A 1 92 ? 11.482 -5.304 7.289 1.00 81.44 92 GLY A N 1
ATOM 726 C CA . GLY A 1 92 ? 11.811 -3.905 7.004 1.00 81.44 92 GLY A CA 1
ATOM 727 C C . GLY A 1 92 ? 11.182 -3.335 5.727 1.00 81.44 92 GLY A C 1
ATOM 728 O O . GLY A 1 92 ? 11.335 -2.134 5.479 1.00 81.44 92 GLY A O 1
ATOM 729 N N . SER A 1 93 ? 10.443 -4.144 4.955 1.00 83.12 93 SER A N 1
ATOM 730 C CA . SER A 1 93 ? 9.715 -3.671 3.776 1.00 83.12 93 SER A CA 1
ATOM 731 C C . SER A 1 93 ? 8.693 -2.596 4.141 1.00 83.12 93 SER A C 1
ATOM 733 O O . SER A 1 93 ? 8.166 -2.526 5.256 1.00 83.12 93 SER A O 1
ATOM 735 N N . LEU A 1 94 ? 8.383 -1.738 3.177 1.00 79.38 94 LEU A N 1
ATOM 736 C CA . LEU A 1 94 ? 7.438 -0.652 3.393 1.00 79.38 94 LEU A CA 1
ATOM 737 C C . LEU A 1 94 ? 6.022 -1.169 3.711 1.00 79.38 94 LEU A C 1
ATOM 739 O O . LEU A 1 94 ? 5.354 -0.609 4.573 1.00 79.38 94 LEU A O 1
ATOM 743 N N . MET A 1 95 ? 5.623 -2.306 3.131 1.00 80.62 95 MET A N 1
ATOM 744 C CA . MET A 1 95 ? 4.366 -2.991 3.464 1.00 80.62 95 MET A CA 1
ATOM 745 C C . MET A 1 95 ? 4.311 -3.480 4.912 1.00 80.62 95 MET A C 1
ATOM 747 O O . MET A 1 95 ? 3.270 -3.377 5.558 1.00 80.62 95 MET A O 1
ATOM 751 N N . MET A 1 96 ? 5.436 -3.955 5.451 1.00 87.00 96 MET A N 1
ATOM 752 C CA . MET A 1 96 ? 5.525 -4.309 6.866 1.00 87.00 96 MET A CA 1
ATOM 753 C C . MET A 1 96 ? 5.321 -3.079 7.762 1.00 87.00 96 MET A C 1
ATOM 755 O O . MET A 1 96 ? 4.554 -3.127 8.719 1.00 87.00 96 MET A O 1
ATOM 759 N N . LYS A 1 97 ? 5.924 -1.937 7.413 1.00 83.25 97 LYS A N 1
ATOM 760 C CA . LYS A 1 97 ? 5.743 -0.687 8.174 1.00 83.25 97 LYS A CA 1
ATOM 761 C C . LYS A 1 97 ? 4.297 -0.186 8.144 1.00 83.25 97 LYS A C 1
ATOM 763 O O . LYS A 1 97 ? 3.800 0.286 9.166 1.00 83.25 97 LYS A O 1
ATOM 768 N N . VAL A 1 98 ? 3.619 -0.305 6.999 1.00 84.19 98 VAL A N 1
ATOM 769 C CA . VAL A 1 98 ? 2.185 0.011 6.868 1.00 84.19 98 VAL A CA 1
ATOM 770 C C . VAL A 1 98 ? 1.368 -0.882 7.803 1.00 84.19 98 VAL A C 1
ATOM 772 O O . VAL A 1 98 ? 0.582 -0.370 8.597 1.00 84.19 98 VAL A O 1
ATOM 775 N N . TYR A 1 99 ? 1.616 -2.195 7.789 1.00 87.69 99 TYR A N 1
ATOM 776 C CA . TYR A 1 99 ? 0.975 -3.153 8.695 1.00 87.69 99 TYR A CA 1
ATOM 777 C C . TYR A 1 99 ? 1.155 -2.797 10.169 1.00 87.69 99 TYR A C 1
ATOM 779 O O . TYR A 1 99 ? 0.178 -2.700 10.910 1.00 87.69 99 TYR A O 1
ATOM 787 N N . GLU A 1 100 ? 2.383 -2.527 10.597 1.00 87.38 100 GLU A N 1
ATOM 788 C CA . GLU A 1 100 ? 2.656 -2.124 11.976 1.00 87.38 100 GLU A CA 1
ATOM 789 C C . GLU A 1 100 ? 1.935 -0.827 12.370 1.00 87.38 100 GLU A C 1
ATOM 791 O O . GLU A 1 100 ? 1.472 -0.694 13.507 1.00 87.38 100 GLU A O 1
ATOM 796 N N . GLY A 1 101 ? 1.848 0.141 11.453 1.00 84.06 101 GLY A N 1
ATOM 797 C CA . GLY A 1 101 ? 1.116 1.389 11.661 1.00 84.06 101 GLY A CA 1
ATOM 798 C C . GLY A 1 101 ? -0.375 1.151 11.893 1.00 84.06 101 GLY A C 1
ATOM 799 O O . GLY A 1 101 ? -0.946 1.674 12.854 1.00 84.06 101 GLY A O 1
ATOM 800 N N . GLU A 1 102 ? -0.990 0.309 11.067 1.00 84.12 102 GLU A N 1
ATOM 801 C CA . GLU A 1 102 ? -2.408 -0.022 11.195 1.00 84.12 102 GLU A CA 1
ATOM 802 C C . GLU A 1 102 ? -2.731 -0.796 12.469 1.00 84.12 102 GLU A C 1
ATOM 804 O O . GLU A 1 102 ? -3.708 -0.479 13.151 1.00 84.12 102 GLU A O 1
ATOM 809 N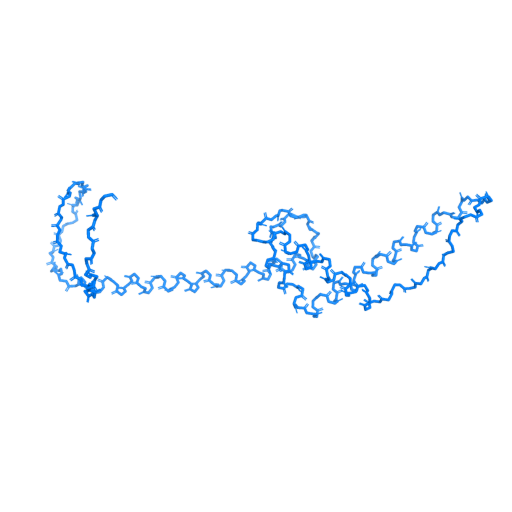 N . VAL A 1 103 ? -1.894 -1.769 12.837 1.00 87.06 103 VAL A N 1
ATOM 810 C CA . VAL A 1 103 ? -2.059 -2.533 14.081 1.00 87.06 103 VAL A CA 1
ATOM 811 C C . VAL A 1 1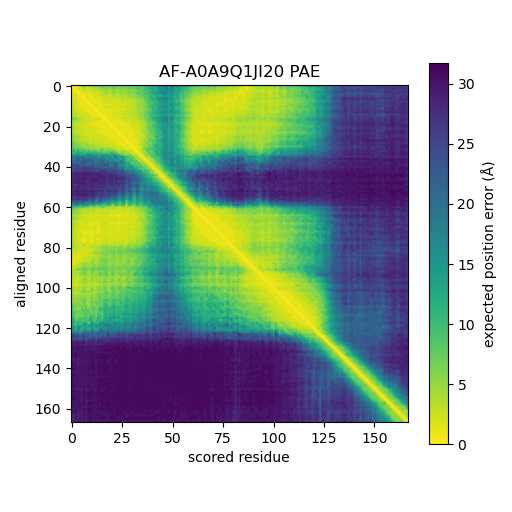03 ? -2.086 -1.591 15.285 1.00 87.06 103 VAL A C 1
ATOM 813 O O . VAL A 1 103 ? -2.998 -1.677 16.109 1.00 87.06 103 VAL A O 1
ATOM 816 N N . LYS A 1 104 ? -1.166 -0.620 15.343 1.00 87.12 104 LYS A N 1
ATOM 817 C CA . LYS A 1 104 ? -1.123 0.388 16.417 1.00 87.12 104 LYS A CA 1
ATOM 818 C C . LYS A 1 104 ? -2.387 1.245 16.468 1.00 87.12 104 LYS A C 1
ATOM 820 O O . LYS A 1 104 ? -2.848 1.604 17.551 1.00 87.12 104 LYS A O 1
ATOM 825 N N . GLN A 1 105 ? -2.951 1.609 15.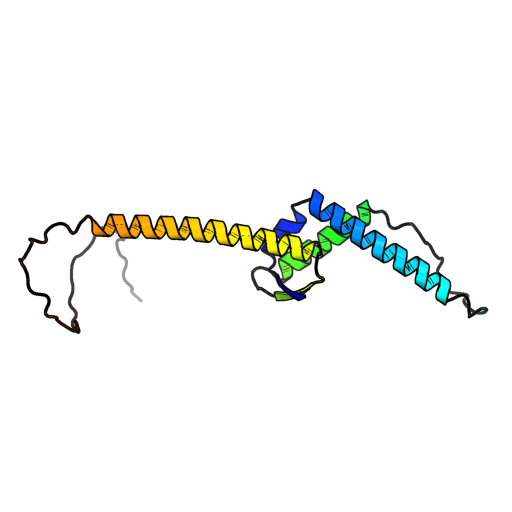318 1.00 85.38 105 GLN A N 1
ATOM 826 C CA . GLN A 1 105 ? -4.187 2.389 15.270 1.00 85.38 105 GLN A CA 1
ATOM 827 C C . GLN A 1 105 ? -5.383 1.570 15.767 1.00 85.38 105 GLN A C 1
ATOM 829 O O . GLN A 1 105 ? -6.170 2.054 16.581 1.00 85.38 105 GLN A O 1
ATOM 834 N N . ILE A 1 106 ? -5.472 0.307 15.348 1.00 85.12 106 ILE A N 1
ATOM 835 C CA . ILE A 1 106 ? -6.507 -0.624 15.801 1.00 85.12 106 ILE A CA 1
ATOM 836 C C . ILE A 1 106 ? -6.424 -0.837 17.319 1.00 85.12 106 ILE A C 1
ATOM 838 O O . ILE A 1 106 ? -7.457 -0.884 17.986 1.00 85.12 106 ILE A O 1
ATOM 842 N N . GLU A 1 107 ? -5.221 -0.956 17.882 1.00 87.75 107 GLU A N 1
ATOM 843 C CA . GLU A 1 107 ? -5.017 -1.082 19.330 1.00 87.75 107 GLU A CA 1
ATOM 844 C C . GLU A 1 107 ? -5.533 0.141 20.097 1.00 87.75 107 GLU A C 1
ATOM 846 O O . GLU A 1 107 ? -6.294 -0.022 21.053 1.00 87.75 107 GLU A O 1
ATOM 851 N N . LYS A 1 108 ? -5.213 1.356 19.635 1.00 90.19 108 LYS A N 1
ATOM 852 C CA . LYS A 1 108 ? -5.717 2.603 20.237 1.00 90.19 108 LYS A CA 1
ATOM 853 C C . LYS A 1 108 ? -7.240 2.690 20.191 1.00 90.19 108 LYS A C 1
ATOM 855 O O . LYS A 1 108 ? -7.877 2.946 21.210 1.00 90.19 108 LYS A O 1
ATOM 860 N N . GLU A 1 109 ? -7.841 2.419 19.033 1.00 89.94 109 GLU A N 1
ATOM 861 C CA . GLU A 1 109 ? -9.300 2.432 18.897 1.00 89.94 109 GLU A CA 1
ATOM 862 C C . GLU A 1 109 ? -9.978 1.398 19.800 1.00 89.94 109 GLU A C 1
ATOM 864 O O . GLU A 1 109 ? -11.049 1.654 20.358 1.00 89.94 109 GLU A O 1
ATOM 869 N N . LYS A 1 110 ? -9.383 0.206 19.929 1.00 91.38 110 LYS A N 1
ATOM 870 C CA . LYS A 1 110 ? -9.876 -0.829 20.840 1.00 91.38 110 LYS A CA 1
ATOM 871 C C . LYS A 1 110 ? -9.810 -0.350 22.283 1.00 91.38 110 LYS A C 1
ATOM 873 O O . LYS A 1 110 ? -10.785 -0.539 23.004 1.00 91.38 110 LYS A O 1
ATOM 878 N N . GLU A 1 111 ? -8.722 0.293 22.695 1.00 92.56 111 GLU A N 1
ATOM 879 C CA . GLU A 1 111 ? -8.574 0.835 24.047 1.00 92.56 111 GLU A CA 1
ATOM 880 C C . GLU A 1 111 ? -9.637 1.904 24.355 1.00 92.56 111 GLU A C 1
ATOM 882 O O . GLU A 1 111 ? -10.288 1.857 25.400 1.00 92.56 111 GLU A O 1
ATOM 887 N N . GLU A 1 112 ? -9.892 2.826 23.427 1.00 93.25 112 GLU A N 1
ATOM 888 C CA . GLU A 1 112 ? -10.936 3.850 23.570 1.00 93.25 112 GLU A CA 1
ATOM 889 C C . GLU A 1 112 ? -12.344 3.246 23.642 1.00 93.25 112 GLU A C 1
ATOM 891 O O . GLU A 1 112 ? -13.151 3.616 24.504 1.00 93.25 112 GLU A O 1
ATOM 896 N N . LYS A 1 113 ? -12.645 2.279 22.764 1.00 91.44 113 LYS A N 1
ATOM 897 C CA . LYS A 1 113 ? -13.922 1.551 22.770 1.00 91.44 113 LYS A CA 1
ATOM 898 C C . LYS A 1 113 ? -14.102 0.778 24.077 1.00 91.44 113 LYS A C 1
ATOM 900 O O . LYS A 1 113 ? -15.189 0.824 24.653 1.00 91.44 113 LYS A O 1
ATOM 905 N N . MET A 1 114 ? -13.047 0.137 24.582 1.00 90.94 114 MET A N 1
ATOM 906 C CA . MET A 1 114 ? -13.061 -0.569 25.865 1.00 90.94 114 MET A CA 1
ATOM 907 C C . MET A 1 114 ? -13.325 0.380 27.037 1.00 90.94 114 MET A C 1
ATOM 909 O O . MET A 1 114 ? -14.234 0.115 27.823 1.00 90.94 114 MET A O 1
ATOM 913 N N . LYS A 1 115 ? -12.641 1.530 27.105 1.00 92.19 115 LYS A N 1
ATOM 914 C CA . LYS A 1 115 ? -12.905 2.570 28.120 1.00 92.19 115 LYS A CA 1
ATOM 915 C C . LYS A 1 115 ? -14.353 3.061 28.072 1.00 92.19 115 LYS A C 1
ATOM 917 O O . LYS A 1 115 ? -14.992 3.252 29.105 1.00 92.19 115 LYS A O 1
ATOM 922 N N . LYS A 1 116 ? -14.909 3.249 26.870 1.00 90.56 116 LYS A N 1
ATOM 923 C CA . LYS A 1 116 ? -16.306 3.675 26.693 1.00 90.56 116 LYS A CA 1
ATOM 924 C C . LYS A 1 116 ? -17.302 2.626 27.191 1.00 90.56 116 LYS A C 1
ATOM 926 O O . LYS A 1 116 ? -18.299 2.984 27.822 1.00 90.56 116 LYS A O 1
ATOM 931 N N . ILE A 1 117 ? -17.036 1.348 26.927 1.00 88.56 117 ILE A N 1
ATOM 932 C CA . ILE A 1 117 ? -17.848 0.234 27.432 1.00 88.56 117 ILE A CA 1
ATOM 933 C C . ILE A 1 117 ? -17.783 0.189 28.962 1.00 88.56 117 ILE A C 1
ATOM 935 O O . ILE A 1 117 ? -18.829 0.144 29.606 1.00 88.56 117 ILE A O 1
ATOM 939 N N . GLU A 1 118 ? -16.591 0.293 29.549 1.00 86.94 118 GLU A N 1
ATOM 940 C CA . GLU A 1 118 ? -16.395 0.290 31.004 1.00 86.94 118 GLU A CA 1
ATOM 941 C C . GLU A 1 118 ? -17.156 1.432 31.698 1.00 86.94 118 GLU A C 1
ATOM 943 O O . GLU A 1 118 ? -17.909 1.201 32.646 1.00 86.94 118 GLU A O 1
ATOM 948 N N . MET A 1 119 ? -17.058 2.658 31.170 1.00 80.06 119 MET A N 1
ATOM 949 C CA . MET A 1 119 ? -17.827 3.802 31.676 1.00 80.06 119 MET A CA 1
ATOM 950 C C . MET A 1 119 ? -19.343 3.592 31.577 1.00 80.06 119 MET A C 1
ATOM 952 O O . MET A 1 119 ? -20.086 4.079 32.428 1.00 80.06 119 MET A O 1
ATOM 956 N N . THR A 1 120 ? -19.816 2.890 30.544 1.00 81.12 120 THR A N 1
ATOM 957 C CA . THR A 1 120 ? -21.246 2.594 30.367 1.00 81.12 120 THR A CA 1
ATOM 958 C C . THR A 1 120 ? -21.721 1.567 31.392 1.00 81.12 120 THR A C 1
ATOM 960 O O . THR A 1 120 ? -22.769 1.760 32.000 1.00 81.12 120 THR A O 1
ATOM 963 N N . ILE A 1 121 ? -20.930 0.518 31.644 1.00 82.44 121 ILE A N 1
ATOM 964 C CA . ILE A 1 121 ? -21.242 -0.502 32.655 1.00 82.44 121 ILE A CA 1
ATOM 965 C C . ILE A 1 121 ? -21.310 0.123 34.054 1.00 82.44 121 ILE A C 1
ATOM 967 O O . ILE A 1 121 ? -22.254 -0.155 34.788 1.00 82.44 121 ILE A O 1
ATOM 971 N N . ARG A 1 122 ? -20.364 1.007 34.403 1.00 73.69 122 ARG A N 1
ATOM 972 C CA . ARG A 1 122 ? -20.359 1.706 35.699 1.00 73.69 122 ARG A CA 1
ATOM 973 C C . ARG A 1 122 ? -21.619 2.551 35.906 1.00 73.69 122 ARG A C 1
ATOM 975 O O . ARG A 1 122 ? -22.274 2.412 36.929 1.00 73.69 122 ARG A O 1
ATOM 982 N N . LYS A 1 123 ? -22.014 3.341 34.902 1.00 69.94 123 LYS A N 1
ATOM 983 C CA . LYS A 1 123 ? -23.233 4.169 34.962 1.00 69.94 123 LYS A CA 1
ATOM 984 C C . LYS A 1 123 ? -24.520 3.356 35.131 1.00 69.94 123 LYS A C 1
ATOM 986 O O . LYS A 1 123 ? -25.467 3.868 35.704 1.00 69.94 123 LYS A O 1
ATOM 991 N N . CYS A 1 124 ? -24.565 2.111 34.654 1.00 57.47 124 CYS A N 1
ATOM 992 C CA . CYS A 1 124 ? -25.706 1.216 34.874 1.00 57.47 124 CYS A CA 1
ATOM 993 C C . CYS A 1 124 ? -25.683 0.503 36.242 1.00 57.47 124 CYS A C 1
ATOM 995 O O . CYS A 1 124 ? -26.674 -0.131 36.598 1.00 57.47 124 CYS A O 1
ATOM 997 N N . GLY A 1 125 ? -24.569 0.558 36.983 1.00 56.00 125 GLY A N 1
ATOM 998 C CA . GLY A 1 125 ? -24.440 -0.009 38.331 1.00 56.00 125 GLY A CA 1
ATOM 999 C C . GLY A 1 125 ? -24.883 0.940 39.449 1.00 56.00 125 GLY A C 1
ATOM 1000 O O . GLY A 1 125 ? -25.337 0.472 40.490 1.00 56.00 125 GLY A O 1
ATOM 1001 N N . ASP A 1 126 ? -24.820 2.252 39.212 1.00 50.97 126 ASP A N 1
ATOM 1002 C CA . ASP A 1 126 ? -25.128 3.280 40.218 1.00 50.97 126 ASP A CA 1
ATOM 1003 C C . ASP A 1 126 ? -26.650 3.502 40.420 1.00 50.97 126 ASP A C 1
ATOM 1005 O O . ASP A 1 126 ? -27.068 4.096 41.410 1.00 50.97 126 ASP A O 1
ATOM 1009 N N . ASP A 1 127 ? -27.508 2.948 39.551 1.00 48.88 127 ASP A N 1
ATOM 1010 C CA . ASP A 1 127 ? -28.976 2.969 39.712 1.00 48.88 127 ASP A CA 1
ATOM 1011 C C . ASP A 1 127 ? -29.508 1.849 40.647 1.00 48.88 127 ASP A C 1
ATOM 1013 O O . ASP A 1 127 ? -30.721 1.695 40.818 1.00 48.88 127 ASP A O 1
ATOM 1017 N N . GLN A 1 128 ? -28.626 1.041 41.258 1.00 49.75 128 GLN A N 1
ATOM 1018 C CA . GLN A 1 128 ? -28.975 -0.039 42.201 1.00 49.75 128 GLN A CA 1
ATOM 1019 C C . GLN A 1 128 ? -28.433 0.163 43.632 1.00 49.75 128 GLN A C 1
ATOM 1021 O O . GLN A 1 128 ? -28.325 -0.804 44.389 1.00 49.75 128 GLN A O 1
ATOM 1026 N N . GLU A 1 129 ? -28.146 1.392 44.073 1.00 43.19 129 GLU A N 1
ATOM 1027 C CA . GLU A 1 129 ? -27.837 1.644 45.491 1.00 43.19 129 GLU A CA 1
ATOM 1028 C C . GLU A 1 129 ? -29.111 1.713 46.353 1.00 43.19 129 GLU A C 1
ATOM 1030 O O . GLU A 1 129 ? -29.632 2.760 46.727 1.00 43.19 129 GLU A O 1
ATOM 1035 N N . GLY A 1 130 ? -29.615 0.524 46.681 1.00 42.31 130 GLY A N 1
ATOM 1036 C CA . GLY A 1 130 ? -30.654 0.285 47.678 1.00 42.31 130 GLY A CA 1
ATOM 1037 C C . GLY A 1 130 ? -30.418 -1.026 48.429 1.00 42.31 130 GLY A C 1
ATOM 1038 O O . GLY A 1 130 ? -31.357 -1.786 48.646 1.00 42.31 130 GLY A O 1
ATOM 1039 N N . GLY A 1 131 ? -29.167 -1.337 48.781 1.00 38.97 131 GLY A N 1
ATOM 1040 C CA . GLY A 1 131 ? -28.790 -2.552 49.508 1.00 38.97 131 GLY A CA 1
ATOM 1041 C C . GLY A 1 131 ? -28.179 -2.224 50.866 1.00 38.97 131 GLY A C 1
ATOM 1042 O O . GLY A 1 131 ? -27.031 -1.808 50.938 1.00 38.97 131 GLY A O 1
ATOM 1043 N N . ARG A 1 132 ? -28.955 -2.407 51.942 1.00 35.19 132 ARG A N 1
ATOM 1044 C CA . ARG A 1 132 ? -28.492 -2.276 53.334 1.00 35.19 132 ARG A CA 1
ATOM 1045 C C . ARG A 1 132 ? -27.355 -3.253 53.629 1.00 35.19 132 ARG A C 1
ATOM 1047 O O . ARG A 1 132 ? -27.452 -4.430 53.285 1.00 35.19 132 ARG A O 1
ATOM 1054 N N . GLU A 1 133 ? -26.359 -2.768 54.364 1.00 41.66 133 GLU A N 1
ATOM 1055 C CA . GLU A 1 133 ? -25.387 -3.590 55.080 1.00 41.66 133 GLU A CA 1
ATOM 1056 C C . GLU A 1 133 ? -26.108 -4.607 55.976 1.00 41.66 133 GLU A C 1
ATOM 1058 O O . GLU A 1 133 ? -26.930 -4.252 56.825 1.00 41.66 133 GLU A O 1
ATOM 1063 N N . ILE A 1 134 ? -25.774 -5.883 55.802 1.00 42.03 134 ILE A N 1
ATOM 1064 C CA . ILE A 1 134 ? -25.947 -6.901 56.833 1.00 42.03 134 ILE A CA 1
ATOM 1065 C C . ILE A 1 134 ? -24.555 -7.359 57.244 1.00 42.03 134 ILE A C 1
ATOM 1067 O O . ILE A 1 134 ? -23.780 -7.880 56.444 1.00 42.03 134 ILE A O 1
ATOM 1071 N N . ASN A 1 135 ? -24.257 -7.071 58.507 1.00 37.22 135 ASN A N 1
ATOM 1072 C CA . ASN A 1 135 ? -23.042 -7.423 59.216 1.00 37.22 135 ASN A CA 1
ATOM 1073 C C . ASN A 1 135 ? -22.688 -8.905 59.042 1.00 37.22 135 ASN A C 1
ATOM 1075 O O . ASN A 1 135 ? -23.541 -9.767 59.221 1.00 37.22 135 ASN A O 1
ATOM 1079 N N . GLY A 1 136 ? -21.407 -9.141 58.749 1.00 43.81 136 GLY A N 1
ATOM 1080 C CA . GLY A 1 136 ? -20.627 -10.332 59.083 1.00 43.81 136 GLY A CA 1
ATOM 1081 C C . GLY A 1 136 ? -21.328 -11.688 59.033 1.00 43.81 136 GLY A C 1
ATOM 1082 O O . GLY A 1 136 ? -21.843 -12.131 60.044 1.00 43.81 136 GLY A O 1
ATOM 1083 N N . GLU A 1 137 ? -21.205 -12.385 57.904 1.00 31.48 137 GLU A N 1
ATOM 1084 C CA . GLU A 1 137 ? -20.825 -13.806 57.840 1.00 31.48 137 GLU A CA 1
ATOM 1085 C C . GLU A 1 137 ? -20.701 -14.216 56.365 1.00 31.48 137 GLU A C 1
ATOM 1087 O O . GLU A 1 137 ? -21.674 -14.262 55.612 1.00 31.48 137 GLU A O 1
ATOM 1092 N N . ILE A 1 138 ? -19.475 -14.499 55.919 1.00 45.00 138 ILE A N 1
ATOM 1093 C CA . ILE A 1 138 ? -19.226 -15.065 54.591 1.00 45.00 138 ILE A CA 1
ATOM 1094 C C . ILE A 1 138 ? -19.612 -16.539 54.646 1.00 45.00 138 ILE A C 1
ATOM 1096 O O . ILE A 1 138 ? -18.761 -17.362 54.962 1.00 45.00 138 ILE A O 1
ATOM 1100 N N . VAL A 1 139 ? -20.848 -16.901 54.291 1.00 35.81 139 VAL A N 1
ATOM 1101 C CA . VAL A 1 139 ? -21.132 -18.270 53.832 1.00 35.81 139 VAL A CA 1
ATOM 1102 C C . VAL A 1 139 ? -22.227 -18.299 52.757 1.00 35.81 139 VAL A C 1
ATOM 1104 O O . VAL A 1 139 ? -23.395 -18.586 53.003 1.00 35.81 139 VAL A O 1
ATOM 1107 N N . GLY A 1 140 ? -21.777 -18.137 51.512 1.00 38.66 140 GLY A N 1
ATOM 1108 C CA . GLY A 1 140 ? -22.271 -18.901 50.368 1.00 38.66 140 GLY A CA 1
ATOM 1109 C C . GLY A 1 140 ? -23.540 -18.421 49.664 1.00 38.66 140 GLY A C 1
ATOM 1110 O O . GLY A 1 140 ? -24.127 -17.394 49.977 1.00 38.66 140 GLY A O 1
ATOM 1111 N N . LEU A 1 141 ? -23.974 -19.301 48.750 1.00 35.72 141 LEU A N 1
ATOM 1112 C CA . LEU A 1 141 ? -25.241 -19.327 48.006 1.00 35.72 141 LEU A CA 1
ATOM 1113 C C . LEU A 1 141 ? -25.183 -18.639 46.633 1.00 35.72 141 LEU A C 1
ATOM 1115 O O . LEU A 1 141 ? -24.593 -17.589 46.466 1.00 35.72 141 LEU A O 1
ATOM 1119 N N . LYS A 1 142 ? -25.823 -19.126 45.574 1.00 37.34 142 LYS A N 1
ATOM 1120 C CA . LYS A 1 142 ? -26.431 -20.409 45.189 1.00 37.34 142 LYS A CA 1
ATOM 1121 C C . LYS A 1 142 ? -26.770 -20.211 43.705 1.00 37.34 142 LYS A C 1
ATOM 1123 O O . LYS A 1 142 ? -27.076 -19.108 43.263 1.00 37.34 142 LYS A O 1
ATOM 1128 N N . LYS A 1 143 ? -26.740 -21.302 42.942 1.00 43.59 143 LYS A N 1
ATOM 1129 C CA . LYS A 1 143 ? -27.195 -21.386 41.545 1.00 43.59 143 LYS A CA 1
ATOM 1130 C C . LYS A 1 143 ? -28.553 -20.692 41.353 1.00 43.59 143 LYS A C 1
ATOM 1132 O O . LYS A 1 143 ? -29.524 -21.104 41.983 1.00 43.59 143 LYS A O 1
ATOM 1137 N N . VAL A 1 144 ? -28.655 -19.753 40.413 1.00 36.75 144 VAL A N 1
ATOM 1138 C CA . VAL A 1 144 ? -29.951 -19.253 39.927 1.00 36.75 144 VAL A CA 1
ATOM 1139 C C . VAL A 1 144 ? -30.301 -19.984 38.628 1.00 36.75 144 VAL A C 1
ATOM 1141 O O . VAL A 1 144 ? -29.638 -19.834 37.605 1.00 36.75 144 VAL A O 1
ATOM 1144 N N . LYS A 1 145 ? -31.349 -20.814 38.668 1.00 38.19 145 LYS A N 1
ATOM 1145 C CA . LYS A 1 145 ? -32.043 -21.346 37.485 1.00 38.19 145 LYS A CA 1
ATOM 1146 C C . LYS A 1 145 ? -33.545 -21.064 37.617 1.00 38.19 145 LYS A C 1
ATOM 1148 O O . LYS A 1 145 ? -34.117 -21.411 38.643 1.00 38.19 145 LYS A O 1
ATOM 1153 N N . LYS A 1 146 ? -34.147 -20.649 36.485 1.00 37.47 146 LYS A N 1
ATOM 1154 C CA . LYS A 1 146 ? -35.592 -20.632 36.111 1.00 37.47 146 LYS A CA 1
ATOM 1155 C C . LYS A 1 146 ? -36.461 -19.560 36.799 1.00 37.47 146 LYS A C 1
ATOM 1157 O O . LYS A 1 146 ? -36.252 -19.279 37.960 1.00 37.47 146 LYS A O 1
ATOM 1162 N N . LYS A 1 147 ? -37.497 -18.968 36.180 1.00 36.50 147 LYS A N 1
ATOM 1163 C CA . LYS A 1 147 ? -38.264 -19.238 34.940 1.00 36.50 147 LYS A CA 1
ATOM 1164 C C . LYS A 1 147 ? -39.053 -17.957 34.548 1.00 36.50 147 LYS A C 1
ATOM 1166 O O . LYS A 1 147 ? -39.299 -17.107 35.387 1.00 36.50 147 LYS A O 1
ATOM 1171 N N . ARG A 1 148 ? -39.453 -17.905 33.270 1.00 41.06 148 ARG A N 1
ATOM 1172 C CA . ARG A 1 148 ? -40.341 -16.972 32.525 1.00 41.06 148 ARG A CA 1
ATOM 1173 C C . ARG A 1 148 ? -41.517 -16.307 33.277 1.00 41.06 148 ARG A C 1
ATOM 1175 O O . ARG A 1 148 ? -42.207 -17.010 34.005 1.00 41.06 148 ARG A O 1
ATOM 1182 N N . SER A 1 149 ? -41.849 -15.062 32.877 1.00 32.88 149 SER A N 1
ATOM 1183 C CA . SER A 1 149 ? -43.190 -14.528 32.478 1.00 32.88 149 SER A CA 1
ATOM 1184 C C . SER A 1 149 ? -43.312 -13.030 32.848 1.00 32.88 149 SER A C 1
ATOM 1186 O O . SER A 1 149 ? -43.337 -12.718 34.027 1.00 32.88 149 SER A O 1
ATOM 1188 N N . MET A 1 150 ? -43.158 -12.068 31.927 1.00 36.81 150 MET A N 1
ATOM 1189 C CA . MET A 1 150 ? -44.138 -11.468 30.987 1.00 36.81 150 MET A CA 1
ATOM 1190 C C . MET A 1 150 ? -44.816 -10.172 31.512 1.00 36.81 150 MET A C 1
ATOM 1192 O O . MET A 1 150 ? -45.437 -10.192 32.567 1.00 36.81 150 MET A O 1
ATOM 1196 N N . LYS A 1 151 ? -44.796 -9.139 30.640 1.00 41.72 151 LYS A N 1
ATOM 1197 C CA . LYS A 1 151 ? -45.621 -7.903 30.533 1.00 41.72 151 LYS A CA 1
ATOM 1198 C C . LYS A 1 151 ? -45.101 -6.609 31.183 1.00 41.72 151 LYS A C 1
ATOM 1200 O O . LYS A 1 151 ? -45.149 -6.484 32.391 1.00 41.72 151 LYS A O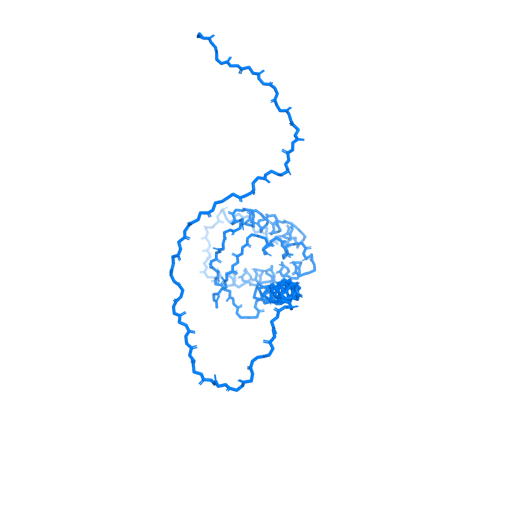 1
ATOM 1205 N N . PHE A 1 152 ? -44.733 -5.643 30.330 1.00 36.69 152 PHE A N 1
ATOM 1206 C CA . PHE A 1 152 ? -45.308 -4.283 30.176 1.00 36.69 152 PHE A CA 1
ATOM 1207 C C . PHE A 1 152 ? -44.825 -3.765 28.794 1.00 36.69 152 PHE A C 1
ATOM 1209 O O . PHE A 1 152 ? -43.628 -3.717 28.553 1.00 36.69 152 PHE A O 1
ATOM 1216 N N . LEU A 1 153 ? -45.641 -3.792 27.731 1.00 42.00 153 LEU A N 1
ATOM 1217 C CA . LEU A 1 153 ? -46.542 -2.734 27.229 1.00 42.00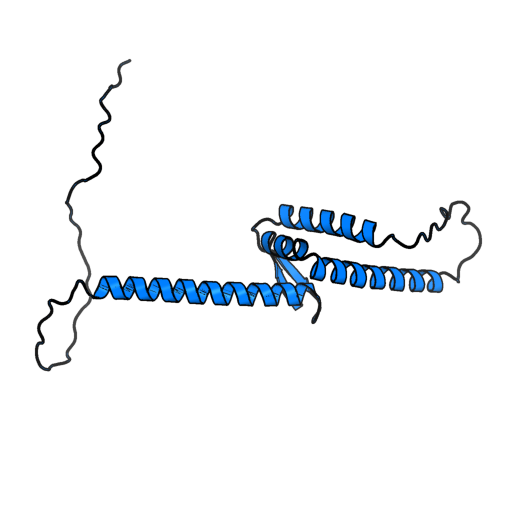 153 LEU A CA 1
ATOM 1218 C C . LEU A 1 153 ? -45.873 -1.378 26.901 1.00 42.00 153 LEU A C 1
ATOM 1220 O O . LEU A 1 153 ? -45.577 -0.597 27.790 1.00 42.00 153 LEU A O 1
ATOM 1224 N N . ASN A 1 154 ? -45.747 -1.147 25.584 1.00 37.31 154 ASN A N 1
ATOM 1225 C CA . ASN A 1 154 ? -45.914 0.086 24.796 1.00 37.31 154 ASN A CA 1
ATOM 1226 C C . ASN A 1 154 ? -45.305 1.421 25.259 1.00 37.31 154 ASN A C 1
ATOM 1228 O O . ASN A 1 154 ? -45.820 2.052 26.173 1.00 37.31 154 ASN A O 1
ATOM 1232 N N . CYS A 1 155 ? -44.439 1.983 24.401 1.00 34.91 155 CYS A N 1
ATOM 1233 C CA . CYS A 1 155 ? -44.719 3.298 23.808 1.00 34.91 155 CYS A CA 1
ATOM 1234 C C . CYS A 1 155 ? -43.985 3.499 22.465 1.00 34.91 155 CYS A C 1
ATOM 1236 O O . CYS A 1 155 ? -42.853 3.965 22.415 1.00 34.91 155 CYS A O 1
ATOM 1238 N N . CYS A 1 156 ? -44.649 3.152 21.362 1.00 32.34 156 CYS A N 1
ATOM 1239 C CA . CYS A 1 156 ? -44.538 3.908 20.116 1.00 32.34 156 CYS A CA 1
ATOM 1240 C C . CYS A 1 156 ? -45.894 3.795 19.410 1.00 32.34 156 CYS A C 1
ATOM 1242 O O . CYS A 1 156 ? -46.213 2.783 18.790 1.00 32.34 156 CYS A O 1
ATOM 1244 N N . ALA A 1 157 ? -46.746 4.795 19.630 1.00 41.94 157 ALA A N 1
ATOM 1245 C CA . ALA A 1 157 ? -48.062 4.907 19.026 1.00 41.94 157 ALA A CA 1
ATOM 1246 C C . ALA A 1 157 ? -48.014 5.999 17.954 1.00 41.94 157 ALA A C 1
ATOM 1248 O O . ALA A 1 157 ? -48.019 7.174 18.289 1.00 41.94 157 ALA A O 1
ATOM 1249 N N . CYS A 1 158 ? -48.010 5.593 16.686 1.00 40.41 158 CYS A N 1
ATOM 1250 C CA . CYS A 1 158 ? -48.554 6.367 15.569 1.00 40.41 158 CYS A CA 1
ATOM 1251 C C . CYS A 1 158 ? -49.199 5.382 14.583 1.00 40.41 158 CYS A C 1
ATOM 1253 O O . CYS A 1 158 ? -48.596 4.917 13.624 1.00 40.41 158 CYS A O 1
ATOM 1255 N N . SER A 1 159 ? -50.427 4.999 14.940 1.00 40.28 159 SER A N 1
ATOM 1256 C CA . SER A 1 159 ? -51.573 4.669 14.081 1.00 40.28 159 SER A CA 1
ATOM 1257 C C . SER A 1 159 ? -51.319 4.340 12.600 1.00 40.28 159 SER A C 1
ATOM 1259 O O . SER A 1 159 ? -51.391 5.218 11.742 1.00 40.28 159 SER A O 1
ATOM 1261 N N . GLY A 1 160 ? -51.219 3.046 12.291 1.00 36.22 160 GLY A N 1
ATOM 1262 C CA . GLY A 1 160 ? -51.735 2.495 11.038 1.00 36.22 160 GLY A CA 1
ATOM 1263 C C . GLY A 1 160 ? -53.216 2.149 11.216 1.00 36.22 160 GLY A C 1
ATOM 1264 O O . GLY A 1 160 ? -53.564 1.363 12.098 1.00 36.22 160 GLY A O 1
ATOM 1265 N N . LYS A 1 161 ? -54.101 2.750 10.417 1.00 42.06 161 LYS A N 1
ATOM 1266 C CA . LYS A 1 161 ? -55.477 2.267 10.255 1.00 42.06 161 LYS A CA 1
ATOM 1267 C C . LYS A 1 161 ? -55.530 1.367 9.020 1.00 42.06 161 LYS A C 1
ATOM 1269 O O . LYS A 1 161 ? -55.186 1.823 7.940 1.00 42.06 161 LYS A O 1
ATOM 1274 N N . TYR A 1 162 ? -55.941 0.121 9.264 1.00 44.66 162 TYR A N 1
ATOM 1275 C CA . TYR A 1 162 ? -56.832 -0.736 8.470 1.00 44.66 162 TYR A CA 1
ATOM 1276 C C . TYR A 1 162 ? -56.805 -0.606 6.940 1.00 44.66 162 TYR A C 1
ATOM 1278 O O . TYR A 1 162 ? -57.169 0.439 6.426 1.00 44.66 162 TYR A O 1
ATOM 1286 N N . TYR A 1 163 ? -56.589 -1.724 6.239 1.00 41.06 163 TYR A N 1
ATOM 1287 C CA . TYR A 1 163 ? -57.691 -2.464 5.605 1.00 41.06 163 TYR A CA 1
ATOM 1288 C C . TYR A 1 163 ? -57.371 -3.961 5.552 1.00 41.06 163 TYR A C 1
ATOM 1290 O O . TYR A 1 163 ? -56.222 -4.363 5.385 1.00 41.06 163 TYR A O 1
ATOM 1298 N N . ALA A 1 164 ? -58.421 -4.741 5.791 1.00 45.06 164 ALA A N 1
ATOM 1299 C CA . ALA A 1 164 ? -58.475 -6.189 5.746 1.00 45.06 164 ALA A CA 1
ATOM 1300 C C . ALA A 1 164 ? -58.512 -6.705 4.301 1.00 45.06 164 ALA A C 1
ATOM 1302 O O . ALA A 1 164 ? -58.937 -5.989 3.392 1.00 45.06 164 ALA A O 1
ATOM 1303 N N . ASP A 1 165 ? -58.128 -7.970 4.152 1.00 45.59 165 ASP A N 1
ATOM 1304 C CA . ASP A 1 165 ? -58.442 -8.821 3.008 1.00 45.59 165 ASP A CA 1
ATOM 1305 C C . ASP A 1 165 ? -59.920 -8.729 2.609 1.00 45.59 165 ASP A C 1
ATOM 1307 O O . ASP A 1 165 ? -60.797 -8.626 3.471 1.00 45.59 165 ASP A O 1
ATOM 1311 N N . ASN A 1 166 ? -60.188 -8.857 1.309 1.00 41.53 166 ASN A N 1
ATOM 1312 C CA . ASN A 1 166 ? -61.250 -9.731 0.814 1.00 41.53 166 ASN A CA 1
ATOM 1313 C C . ASN A 1 166 ? -61.127 -9.947 -0.701 1.00 41.53 166 ASN A C 1
ATOM 1315 O O . ASN A 1 166 ? -61.276 -8.995 -1.471 1.00 41.53 166 ASN A O 1
ATOM 1319 N N . SER A 1 167 ? -61.085 -11.235 -1.066 1.00 41.91 167 SER A N 1
ATOM 1320 C CA . SER A 1 167 ? -61.324 -11.866 -2.385 1.00 41.91 167 SER A CA 1
ATOM 1321 C C . SER A 1 167 ? -60.092 -12.208 -3.214 1.00 41.91 167 SER A C 1
ATOM 1323 O O . SER A 1 167 ? -59.397 -11.279 -3.675 1.00 41.91 167 SER A O 1
#

Solvent-accessible surface area (backbone atoms only — not comparable to full-atom values): 10825 Å² total; per-residue (Å²): 89,80,47,80,47,36,8,66,58,48,46,57,46,61,68,38,55,69,66,36,50,52,50,44,51,57,52,48,54,55,51,54,53,51,51,62,52,57,62,63,74,54,79,82,72,83,87,90,67,96,76,65,70,75,83,74,80,62,76,76,55,64,66,60,50,44,55,52,51,50,53,54,49,48,53,48,16,61,74,44,29,90,48,74,42,83,42,81,44,59,86,91,33,69,70,49,54,52,50,56,53,50,52,54,51,53,51,52,54,49,52,54,51,49,54,52,51,53,57,51,55,53,64,68,55,68,83,62,85,80,75,80,89,75,82,89,76,98,77,82,89,76,91,88,77,88,82,91,85,90,89,85,84,88,89,84,87,82,84,84,79,85,84,78,90,85,135

Secondary structure (DSSP, 8-state):
-EEEE-HHHHHHHHH-HHHHHHHHHHHHHHHHHHHHHHHHHT-S--S--TT----------HHHHHHHHHHHHHHHHHHHTT--EEEE--TT-HHHHHHHHHHHHHHHHHHHHHHHHHHHHHHHHGGG-------S-------------------------------

Mean predicted aligned error: 17.29 Å

Organism: NCBI:txid171969

pLDDT: mean 71.37, std 22.1, range [31.48, 96.62]

Radius of gyration: 32.6 Å; Cα contacts (8 Å, |Δi|>4): 75; chains: 1; bounding box: 89×32×96 Å